Protein AF-H3BT16-F1 (afdb_monomer)

Nearest PDB structures (foldseek):
  2kzy-assembly1_A  TM=6.011E-01  e=7.783E-06  Rattus norvegicus
  7s1k-assembly1_v  TM=5.562E-01  e=7.262E+00  Escherichia coli
  5x3t-assembly1_G  TM=3.774E-01  e=6.274E+00  Mycobacterium tuberculosis H37Rv

Solvent-accessible surface area (backbone atoms only — not comparable to full-atom values): 4358 Å² total; per-residue (Å²): 136,82,85,82,74,80,72,75,67,67,82,41,50,14,71,84,67,78,83,43,67,20,38,77,92,54,78,20,25,23,80,70,58,40,51,54,50,49,53,48,51,66,69,40,76,80,81,67,79,80,87,78,73,77,77,73,86,83,75,101,73,85,90,132

Organism: Homo sapiens (NCBI:txid9606)

pLDDT: mean 70.97, std 16.29, range [47.5, 91.94]

Structure (mmCIF, N/CA/C/O backbone):
data_AF-H3BT16-F1
#
_entry.id   AF-H3BT16-F1
#
loop_
_atom_site.group_PDB
_atom_site.id
_atom_site.type_symbol
_atom_site.label_atom_id
_atom_site.label_alt_id
_atom_site.label_comp_id
_atom_site.label_asym_id
_atom_site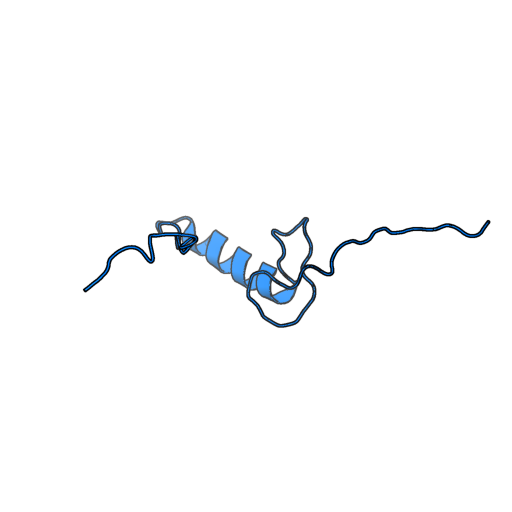.label_entity_id
_atom_site.label_seq_id
_atom_site.pdbx_PDB_ins_code
_atom_site.Cartn_x
_atom_site.Cartn_y
_atom_site.Cartn_z
_atom_site.occupancy
_atom_site.B_iso_or_equiv
_atom_site.auth_seq_id
_atom_site.auth_comp_id
_atom_site.auth_asym_id
_atom_site.auth_atom_id
_atom_site.pdbx_PDB_model_num
ATOM 1 N N . MET A 1 1 ? 20.462 -26.394 -21.093 1.00 58.22 1 MET A N 1
ATOM 2 C CA . MET A 1 1 ? 19.256 -25.540 -21.071 1.00 58.22 1 MET A CA 1
ATOM 3 C C . MET A 1 1 ? 19.262 -24.743 -19.769 1.00 58.22 1 MET A C 1
ATOM 5 O O . MET A 1 1 ? 19.336 -25.367 -18.718 1.00 58.22 1 MET A O 1
ATOM 9 N N . ALA A 1 2 ? 19.311 -23.407 -19.821 1.00 50.72 2 ALA A N 1
ATOM 10 C CA . ALA A 1 2 ? 19.306 -22.555 -18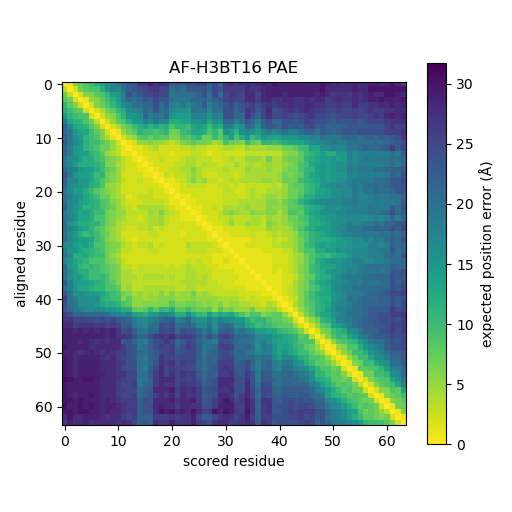.626 1.00 50.72 2 ALA A CA 1
ATOM 11 C C . ALA A 1 2 ? 17.863 -22.322 -18.159 1.00 50.72 2 ALA A C 1
ATOM 13 O O . ALA A 1 2 ? 16.949 -22.251 -18.974 1.00 50.72 2 ALA A O 1
ATOM 14 N N . GLN A 1 3 ? 17.688 -22.297 -16.845 1.00 55.25 3 GLN A N 1
ATOM 15 C CA . GLN A 1 3 ? 16.422 -22.464 -16.147 1.00 55.25 3 GLN A CA 1
ATOM 16 C C . GLN A 1 3 ? 15.455 -21.326 -16.480 1.00 55.25 3 GLN A C 1
ATOM 18 O O . GLN A 1 3 ? 15.622 -20.189 -16.044 1.00 55.25 3 GLN A O 1
ATOM 23 N N . GLU A 1 4 ? 14.432 -21.666 -17.254 1.00 55.66 4 GLU A N 1
ATOM 24 C CA . GLU A 1 4 ? 13.227 -20.875 -17.432 1.00 55.66 4 GLU A CA 1
ATOM 25 C C . GLU A 1 4 ? 12.470 -20.868 -16.097 1.00 55.66 4 GLU A C 1
ATOM 27 O O . GLU A 1 4 ? 11.557 -21.653 -15.869 1.00 55.66 4 GLU A O 1
ATOM 32 N N . THR A 1 5 ? 12.864 -20.002 -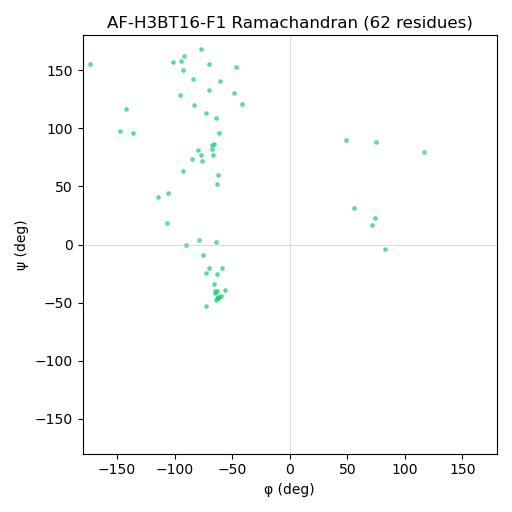15.163 1.00 60.03 5 THR A N 1
ATOM 33 C CA . THR A 1 5 ? 11.949 -19.611 -14.091 1.00 60.03 5 THR A CA 1
ATOM 34 C C . THR A 1 5 ? 11.086 -18.478 -14.628 1.00 60.03 5 THR A C 1
ATOM 36 O O . THR A 1 5 ? 11.227 -17.307 -14.282 1.00 60.03 5 THR A O 1
ATOM 39 N N . ASN A 1 6 ? 10.159 -1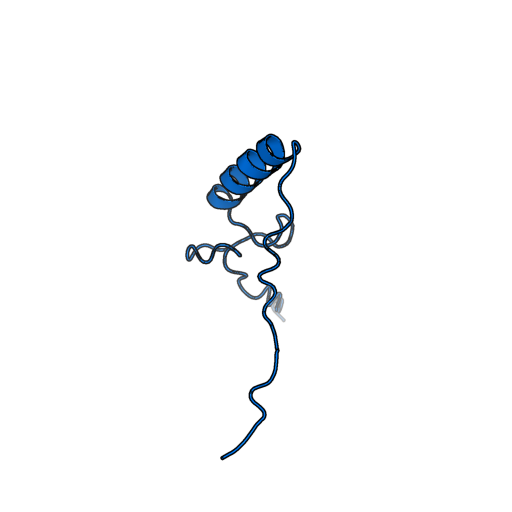8.858 -15.514 1.00 53.78 6 ASN A N 1
ATOM 40 C CA . ASN A 1 6 ? 8.904 -18.151 -15.751 1.00 53.78 6 ASN A CA 1
ATOM 41 C C . ASN A 1 6 ? 8.066 -18.195 -14.460 1.00 53.78 6 ASN A C 1
ATOM 43 O O . ASN A 1 6 ? 6.904 -18.584 -14.454 1.00 53.78 6 ASN A O 1
ATOM 47 N N . HIS A 1 7 ? 8.635 -17.807 -13.318 1.00 55.22 7 HIS A N 1
ATOM 48 C CA . HIS A 1 7 ? 7.804 -17.350 -12.230 1.00 55.22 7 HIS A CA 1
ATOM 49 C C . HIS A 1 7 ? 7.405 -15.936 -12.619 1.00 55.22 7 HIS A C 1
ATOM 51 O O . HIS A 1 7 ? 7.950 -14.945 -12.136 1.00 55.22 7 HIS A O 1
ATOM 57 N N . SER A 1 8 ? 6.452 -15.872 -13.551 1.00 55.66 8 SER A N 1
ATOM 58 C CA . SER A 1 8 ? 5.586 -14.731 -13.803 1.00 55.66 8 SER A CA 1
ATOM 59 C C . SER A 1 8 ? 4.761 -14.502 -12.537 1.00 55.66 8 SER A C 1
ATOM 61 O O . SER A 1 8 ? 3.538 -14.607 -12.522 1.00 55.66 8 SER A O 1
ATOM 63 N N . GLN A 1 9 ? 5.445 -14.241 -11.424 1.00 58.44 9 GLN A N 1
ATOM 64 C CA . GLN A 1 9 ? 4.895 -13.582 -10.271 1.00 58.44 9 GLN A CA 1
ATOM 65 C C . GLN A 1 9 ? 4.598 -12.194 -10.807 1.00 58.44 9 GLN A C 1
ATOM 67 O O . GLN A 1 9 ? 5.465 -11.321 -10.807 1.00 58.44 9 GLN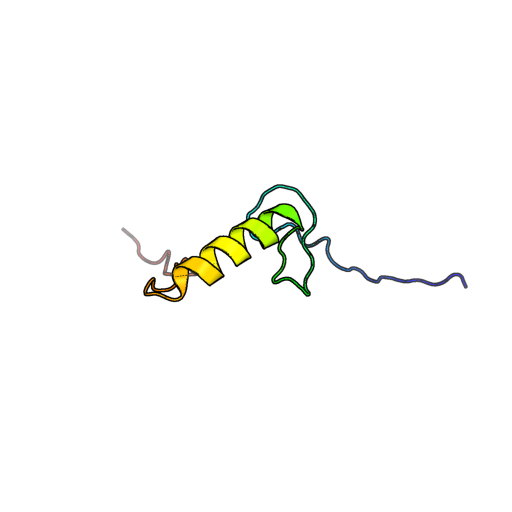 A O 1
ATOM 72 N N . VAL A 1 10 ? 3.406 -12.059 -11.401 1.00 59.72 10 VAL A N 1
ATOM 73 C CA . VAL A 1 10 ? 2.864 -10.792 -11.873 1.00 59.72 10 VAL A CA 1
ATOM 74 C C . VAL A 1 10 ? 3.217 -9.792 -10.786 1.00 59.72 10 VAL A C 1
ATOM 76 O O . VAL A 1 10 ? 2.898 -10.074 -9.625 1.00 59.72 10 VAL A O 1
ATOM 79 N N . PRO A 1 11 ? 3.965 -8.724 -11.098 1.00 66.44 11 PRO A N 1
ATOM 80 C CA . PRO A 1 11 ? 4.383 -7.788 -10.078 1.00 66.44 11 PRO A CA 1
ATOM 81 C C . PRO A 1 11 ? 3.123 -7.186 -9.457 1.00 66.44 11 PRO A C 1
ATOM 83 O O . PRO A 1 11 ? 2.497 -6.297 -10.026 1.00 66.44 11 PRO A O 1
ATOM 86 N N . MET A 1 12 ? 2.681 -7.745 -8.330 1.00 78.81 12 MET A N 1
ATOM 87 C CA . MET A 1 12 ? 1.457 -7.316 -7.673 1.00 78.81 12 MET A CA 1
ATOM 88 C C . MET A 1 12 ? 1.786 -5.975 -7.050 1.00 78.81 12 MET A C 1
ATOM 90 O O . MET A 1 12 ? 2.631 -5.900 -6.159 1.00 78.81 12 MET A O 1
ATOM 94 N N . LEU A 1 13 ? 1.179 -4.902 -7.546 1.00 88.31 13 LEU A N 1
ATOM 95 C CA . LEU A 1 13 ? 1.301 -3.610 -6.893 1.00 88.31 13 LEU A CA 1
ATOM 96 C C . LEU A 1 13 ? 0.534 -3.639 -5.573 1.00 88.31 13 LEU A C 1
ATOM 98 O O . LEU A 1 13 ? -0.403 -4.418 -5.390 1.00 88.31 13 LEU A O 1
ATOM 102 N N . CYS A 1 14 ? 0.954 -2.780 -4.652 1.00 91.44 14 CYS A N 1
ATOM 103 C CA . CYS A 1 14 ? 0.288 -2.587 -3.382 1.00 91.44 14 CYS A CA 1
ATOM 104 C C . CYS A 1 14 ? -1.219 -2.404 -3.607 1.00 91.44 14 CYS A C 1
ATOM 106 O O . CYS A 1 14 ? -1.602 -1.543 -4.397 1.00 91.44 14 CYS A O 1
ATOM 108 N N . SER A 1 15 ? -2.072 -3.134 -2.886 1.00 86.25 15 SER A N 1
ATOM 109 C CA . SER A 1 15 ? -3.535 -2.997 -2.988 1.00 86.25 15 SER A CA 1
ATOM 110 C C . SER A 1 15 ? -4.034 -1.584 -2.672 1.00 86.25 15 SER A C 1
ATOM 112 O O . SER A 1 15 ? -5.119 -1.204 -3.092 1.00 86.25 15 SER A O 1
ATOM 114 N N . THR A 1 16 ? -3.234 -0.783 -1.962 1.00 85.94 16 THR A N 1
ATOM 115 C CA . THR A 1 16 ? -3.497 0.643 -1.713 1.00 85.94 16 THR A CA 1
ATOM 116 C C . THR A 1 16 ? -3.220 1.529 -2.938 1.00 85.94 16 THR A C 1
ATOM 118 O O . THR A 1 16 ? -3.525 2.714 -2.914 1.00 85.94 16 THR A O 1
ATOM 121 N N . GLY A 1 17 ? -2.616 0.997 -4.003 1.00 88.06 17 GLY A N 1
ATOM 122 C CA . GLY A 1 17 ? -2.296 1.744 -5.221 1.00 88.06 17 GLY A CA 1
ATOM 123 C C . GLY A 1 17 ? -1.115 2.708 -5.080 1.00 88.06 17 GLY A C 1
ATOM 124 O O . GLY A 1 17 ? -1.010 3.659 -5.842 1.00 88.06 17 GLY A O 1
ATOM 125 N N . CYS A 1 18 ? -0.206 2.488 -4.122 1.00 90.31 18 CYS A N 1
ATOM 126 C CA . CYS A 1 18 ? 0.897 3.421 -3.841 1.00 90.31 18 CYS A CA 1
ATOM 127 C C . CYS A 1 18 ? 2.096 3.334 -4.809 1.00 90.31 18 CYS A C 1
ATOM 129 O O . CYS A 1 18 ? 3.102 4.000 -4.583 1.00 90.31 18 CYS A O 1
ATOM 131 N N . GLY A 1 19 ? 2.026 2.510 -5.859 1.00 89.12 19 GLY A N 1
ATOM 132 C CA . GLY A 1 19 ? 3.090 2.376 -6.867 1.00 89.12 19 GLY A CA 1
ATOM 133 C C . GLY A 1 19 ? 4.241 1.430 -6.494 1.00 89.12 19 GLY A C 1
ATOM 134 O O . GLY A 1 19 ? 5.111 1.178 -7.319 1.00 89.12 19 GLY A O 1
ATOM 135 N N . PHE A 1 20 ? 4.244 0.871 -5.281 1.00 90.44 20 PHE A N 1
ATOM 136 C CA . PHE A 1 20 ? 5.224 -0.130 -4.845 1.00 90.44 20 PHE A CA 1
ATOM 137 C C . PHE A 1 20 ? 4.711 -1.553 -5.054 1.00 90.44 20 PHE A C 1
ATOM 139 O O . PHE A 1 20 ? 3.503 -1.782 -5.064 1.00 90.44 20 PHE A O 1
ATOM 146 N N . TYR A 1 21 ? 5.623 -2.523 -5.131 1.00 89.25 21 TYR A N 1
ATOM 147 C CA . TYR A 1 21 ? 5.264 -3.939 -5.119 1.00 89.25 21 TYR A CA 1
ATOM 148 C C . TYR A 1 21 ? 4.758 -4.367 -3.736 1.00 89.25 21 TYR A C 1
ATOM 150 O O . TYR A 1 21 ? 5.341 -4.039 -2.699 1.00 89.25 21 TYR A O 1
ATOM 158 N N . GLY A 1 22 ? 3.639 -5.077 -3.733 1.00 89.25 22 GLY A N 1
ATOM 159 C CA . GLY A 1 22 ? 3.021 -5.684 -2.570 1.00 89.25 22 GLY A CA 1
ATOM 160 C C . GLY A 1 22 ? 3.318 -7.176 -2.489 1.00 89.25 22 GLY A C 1
ATOM 161 O O . GLY A 1 22 ? 3.604 -7.838 -3.486 1.00 89.25 22 GLY A O 1
ATOM 162 N N . ASN A 1 23 ? 3.227 -7.725 -1.280 1.00 85.00 23 ASN A N 1
ATOM 163 C CA . ASN A 1 23 ? 3.450 -9.148 -1.062 1.00 85.00 23 ASN A CA 1
ATOM 164 C C . ASN A 1 23 ? 2.109 -9.901 -1.078 1.00 85.00 23 ASN A C 1
ATOM 166 O O . ASN A 1 23 ? 1.219 -9.563 -0.296 1.00 85.00 23 ASN A O 1
ATOM 170 N N . PRO A 1 24 ? 1.945 -10.982 -1.865 1.00 82.81 24 PRO A N 1
ATOM 171 C CA . PRO A 1 24 ? 0.701 -11.761 -1.860 1.00 82.81 24 PRO A CA 1
ATOM 172 C C . PRO A 1 24 ? 0.428 -12.410 -0.494 1.00 82.81 24 PRO A C 1
ATOM 174 O O . PRO A 1 24 ? -0.718 -12.622 -0.121 1.00 82.81 24 PRO A O 1
ATOM 177 N N . ARG A 1 25 ? 1.480 -12.650 0.303 1.00 83.19 25 ARG A N 1
ATOM 178 C CA . ARG A 1 25 ? 1.368 -13.129 1.691 1.00 83.19 25 ARG A CA 1
ATOM 179 C C . ARG A 1 25 ? 0.815 -12.079 2.666 1.00 83.19 25 ARG A C 1
ATOM 181 O O . ARG A 1 25 ? 0.359 -12.454 3.736 1.00 83.19 25 ARG A O 1
ATOM 188 N N . THR A 1 26 ? 0.880 -10.790 2.326 1.00 83.19 26 THR A N 1
ATOM 189 C CA . THR A 1 26 ? 0.431 -9.657 3.159 1.00 83.19 26 THR A CA 1
ATOM 190 C C . THR A 1 26 ? -0.760 -8.951 2.515 1.00 83.19 26 THR A C 1
ATOM 192 O O . THR A 1 26 ? -0.810 -7.724 2.475 1.00 83.19 26 THR A O 1
ATOM 195 N N . ASN A 1 27 ? -1.694 -9.725 1.949 1.00 84.25 27 ASN A N 1
ATOM 196 C CA . ASN A 1 27 ? -2.872 -9.223 1.227 1.00 84.25 27 ASN A CA 1
ATOM 197 C C . ASN A 1 27 ? -2.539 -8.273 0.069 1.00 84.25 27 ASN A C 1
ATOM 199 O O . ASN A 1 27 ? -3.290 -7.347 -0.209 1.00 84.25 27 ASN A O 1
ATOM 203 N N . GLY A 1 28 ? -1.393 -8.459 -0.582 1.00 88.69 28 GLY A N 1
ATOM 204 C CA . GLY A 1 28 ? -0.966 -7.582 -1.665 1.00 88.69 28 GLY A CA 1
ATOM 205 C C . GLY A 1 28 ? -0.535 -6.194 -1.198 1.00 88.69 28 GLY A C 1
ATOM 206 O O . GLY A 1 28 ? -0.450 -5.305 -2.026 1.00 88.69 28 GLY A O 1
ATOM 207 N N . MET A 1 29 ? -0.244 -5.962 0.087 1.00 91.44 29 MET A N 1
ATOM 208 C CA . MET A 1 29 ? 0.235 -4.662 0.586 1.00 91.44 29 MET A CA 1
ATOM 209 C C . MET A 1 29 ? 1.767 -4.578 0.605 1.00 91.44 29 MET A C 1
ATOM 211 O O . MET A 1 29 ? 2.448 -5.586 0.806 1.00 91.44 29 MET A O 1
ATOM 215 N N . CYS A 1 30 ? 2.315 -3.371 0.426 1.00 91.94 30 CYS A N 1
ATOM 216 C CA . CYS A 1 30 ? 3.736 -3.091 0.659 1.00 91.94 30 CYS A CA 1
ATOM 217 C C . CYS A 1 30 ? 4.039 -2.960 2.166 1.00 91.94 30 CYS A C 1
ATOM 219 O O . CYS A 1 30 ? 3.123 -2.832 2.977 1.00 91.94 30 CYS A O 1
ATOM 221 N N . SER A 1 31 ? 5.316 -2.951 2.560 1.00 89.56 31 SER A N 1
ATOM 222 C CA . SER A 1 31 ? 5.732 -2.887 3.975 1.00 89.56 31 SER A CA 1
ATOM 223 C C . SER A 1 31 ? 5.170 -1.674 4.732 1.00 89.56 31 SER A C 1
ATOM 225 O O . SER A 1 31 ? 4.753 -1.800 5.883 1.00 89.56 31 SER A O 1
ATOM 227 N N . VAL A 1 32 ? 5.115 -0.512 4.077 1.00 90.50 32 VAL A N 1
ATOM 228 C CA . VAL A 1 32 ? 4.619 0.741 4.668 1.00 90.50 32 VAL A CA 1
ATOM 229 C C . VAL A 1 32 ? 3.099 0.710 4.825 1.00 90.50 32 VAL A C 1
ATOM 231 O O . VAL A 1 32 ? 2.584 0.908 5.926 1.00 90.50 32 VAL A O 1
ATOM 234 N N . CYS A 1 33 ? 2.373 0.407 3.745 1.00 90.88 33 CYS A N 1
ATOM 235 C CA . CYS A 1 33 ? 0.911 0.356 3.764 1.00 90.88 33 CYS A CA 1
ATOM 236 C C . CYS A 1 33 ? 0.389 -0.769 4.661 1.00 90.88 33 CYS A C 1
ATOM 238 O O . CYS A 1 33 ? -0.634 -0.594 5.315 1.00 90.88 33 CYS A O 1
ATOM 240 N N . TYR A 1 34 ? 1.102 -1.896 4.744 1.00 90.50 34 TYR A N 1
ATOM 241 C CA . TYR A 1 34 ? 0.742 -2.996 5.633 1.00 90.50 34 TYR A CA 1
ATOM 242 C C . TYR A 1 34 ? 0.788 -2.577 7.107 1.00 90.50 34 TYR A C 1
ATOM 244 O O . TYR A 1 34 ? -0.116 -2.924 7.861 1.00 90.50 34 TYR A O 1
ATOM 252 N N . LYS A 1 35 ? 1.787 -1.782 7.521 1.00 89.94 35 LYS A N 1
ATOM 253 C CA . LYS A 1 35 ? 1.879 -1.273 8.899 1.00 89.94 35 LYS A CA 1
ATOM 254 C C . LYS A 1 35 ? 0.706 -0.353 9.244 1.00 89.94 35 LYS A C 1
ATOM 256 O O . LYS A 1 35 ? 0.069 -0.547 10.275 1.00 89.94 35 LYS A O 1
ATOM 261 N N . GLU A 1 36 ? 0.400 0.603 8.368 1.00 87.94 36 GLU A N 1
ATOM 262 C CA . GLU A 1 36 ? -0.755 1.499 8.522 1.00 87.94 36 GLU A CA 1
ATOM 263 C C . GLU A 1 36 ? -2.072 0.719 8.573 1.00 87.94 36 GLU A C 1
ATOM 265 O O . GLU A 1 36 ? -2.923 0.966 9.431 1.00 87.94 36 GLU A O 1
ATOM 270 N N . HIS A 1 37 ? -2.228 -0.259 7.678 1.00 86.31 37 HIS A N 1
ATOM 271 C CA . HIS A 1 37 ? -3.405 -1.113 7.638 1.00 86.31 37 HIS A CA 1
ATOM 272 C C . HIS A 1 37 ? -3.547 -1.932 8.923 1.00 86.31 37 HIS A C 1
ATOM 274 O O . HIS A 1 37 ? -4.629 -1.972 9.500 1.00 86.31 37 HIS A O 1
ATOM 280 N N . LEU A 1 38 ? -2.461 -2.538 9.412 1.00 87.50 38 LEU A N 1
ATOM 281 C CA . LEU A 1 38 ? -2.463 -3.324 10.643 1.00 87.50 38 LEU A CA 1
ATOM 282 C C . LEU A 1 38 ? -2.762 -2.457 11.870 1.00 87.50 38 LEU A C 1
ATOM 284 O O . LEU A 1 38 ? -3.522 -2.877 12.738 1.00 87.50 38 LEU A O 1
ATOM 288 N N . GLN A 1 39 ? -2.214 -1.242 11.933 1.00 85.44 39 GLN A N 1
ATOM 289 C CA . GLN A 1 39 ? -2.488 -0.295 13.013 1.00 85.44 39 GLN A CA 1
ATOM 290 C C . GLN A 1 39 ? -3.963 0.115 13.029 1.00 85.44 39 GLN A C 1
ATOM 292 O O . GLN A 1 39 ? -4.606 0.063 14.076 1.00 85.44 39 GLN A O 1
ATOM 297 N N . ARG A 1 40 ? -4.534 0.438 11.862 1.00 82.12 40 ARG A N 1
ATOM 298 C CA . ARG A 1 40 ? -5.969 0.714 11.730 1.00 82.12 40 ARG A CA 1
ATOM 299 C C . ARG A 1 40 ? -6.798 -0.506 12.089 1.00 82.12 40 ARG A C 1
ATOM 301 O O . ARG A 1 40 ? -7.734 -0.353 12.855 1.00 82.12 40 ARG A O 1
ATOM 308 N N . GLN A 1 41 ? -6.457 -1.697 11.605 1.00 81.38 41 GLN A N 1
ATOM 309 C CA . GLN A 1 41 ? -7.183 -2.937 11.890 1.00 81.38 41 GLN A CA 1
ATOM 310 C C . GLN A 1 41 ? -7.176 -3.271 13.387 1.00 81.38 41 GLN A C 1
ATOM 312 O O . GLN A 1 41 ? -8.226 -3.570 13.950 1.00 81.38 41 GLN A O 1
ATOM 317 N N . ASN A 1 42 ? -6.019 -3.151 14.043 1.00 77.06 42 ASN A N 1
ATOM 318 C CA . ASN A 1 42 ? -5.870 -3.391 15.477 1.00 77.06 42 ASN A CA 1
ATOM 319 C C . ASN A 1 42 ? -6.671 -2.367 16.302 1.00 77.06 42 ASN A C 1
ATOM 321 O O . ASN A 1 42 ? -7.397 -2.748 17.216 1.00 77.06 42 ASN A O 1
ATOM 325 N N . SER A 1 43 ? -6.646 -1.085 15.916 1.00 69.56 43 SER A N 1
ATOM 326 C CA . SER A 1 43 ? -7.479 -0.048 16.544 1.00 69.56 43 SER A CA 1
ATOM 327 C C . SER A 1 43 ? -8.972 -0.136 16.183 1.00 69.56 43 SER A C 1
ATOM 329 O O . SER A 1 43 ? -9.812 0.320 16.952 1.00 69.56 43 SER A O 1
ATOM 331 N N . SER A 1 44 ? -9.327 -0.733 15.042 1.00 61.53 44 SER A N 1
ATOM 332 C CA . SER A 1 44 ? -10.705 -0.829 14.524 1.00 61.53 44 SER A CA 1
ATOM 333 C C . SER A 1 44 ? -11.451 -2.074 15.001 1.00 61.53 44 SER A C 1
ATOM 335 O O . SER A 1 44 ? -12.640 -2.233 14.715 1.00 61.53 44 SER A O 1
ATOM 337 N N . ASN A 1 45 ? -10.806 -2.932 15.797 1.00 57.19 45 ASN A N 1
ATOM 338 C CA . ASN A 1 45 ? -11.428 -4.111 16.403 1.00 57.19 45 ASN A CA 1
ATOM 339 C C . ASN A 1 45 ? -12.563 -3.771 17.402 1.00 57.19 45 ASN A C 1
ATOM 341 O O . ASN A 1 45 ? -13.153 -4.670 18.001 1.00 57.19 45 ASN A O 1
ATOM 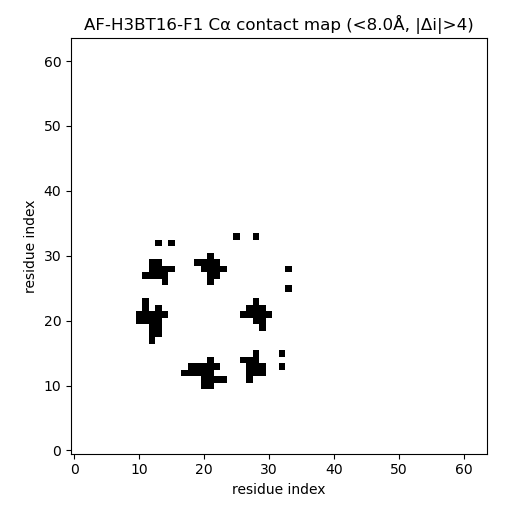345 N N . GLY A 1 46 ? -12.881 -2.480 17.560 1.00 56.03 46 GLY A N 1
ATOM 346 C CA . GLY A 1 46 ? -13.940 -1.927 18.394 1.00 56.03 46 GLY A CA 1
ATOM 347 C C . GLY A 1 46 ? -15.172 -1.378 17.666 1.00 56.03 46 GLY A C 1
ATOM 348 O O . GLY A 1 46 ? -15.891 -0.647 18.330 1.00 56.03 46 GLY A O 1
ATOM 349 N N . ARG A 1 47 ? -15.444 -1.735 16.391 1.00 61.69 47 ARG A N 1
ATOM 350 C CA . ARG A 1 47 ? -16.690 -1.498 15.592 1.00 61.69 47 ARG A CA 1
ATOM 351 C C . ARG A 1 47 ? -16.479 -0.608 14.361 1.00 61.69 47 ARG A C 1
ATOM 353 O O . ARG A 1 47 ? -16.884 0.547 14.370 1.00 61.69 47 ARG A O 1
ATOM 360 N N . ILE A 1 48 ? -15.951 -1.138 13.260 1.00 53.41 48 ILE A N 1
ATOM 361 C CA . ILE A 1 48 ? -16.217 -0.529 11.951 1.00 53.41 48 ILE A CA 1
ATOM 362 C C . ILE A 1 48 ? -16.378 -1.637 10.909 1.00 53.41 48 ILE A C 1
ATOM 364 O O . ILE A 1 48 ? -15.473 -2.434 10.674 1.00 53.41 48 ILE A O 1
ATOM 368 N N . SER A 1 49 ? -17.581 -1.690 10.344 1.00 50.69 49 SER A N 1
ATOM 369 C CA . SER A 1 49 ? -17.999 -2.478 9.187 1.00 50.69 49 SER A CA 1
ATOM 370 C C . SER A 1 49 ? -16.998 -2.370 8.024 1.00 50.69 49 SER A C 1
ATOM 372 O O . SER A 1 49 ? -16.323 -1.346 7.899 1.00 50.69 49 SER A O 1
ATOM 374 N N . PRO A 1 50 ? -16.893 -3.385 7.147 1.00 52.53 50 PRO A N 1
ATOM 375 C CA . PRO A 1 50 ? -15.951 -3.341 6.034 1.00 52.53 50 PRO A CA 1
ATOM 376 C C . PRO A 1 50 ? -16.276 -2.151 5.118 1.00 52.53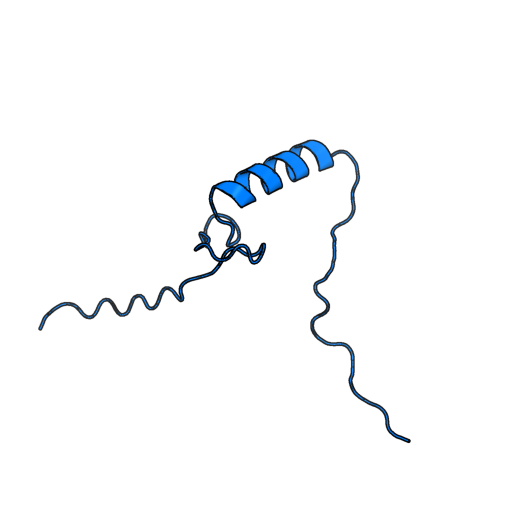 50 PRO A C 1
ATOM 378 O O . PRO A 1 50 ? -17.457 -1.938 4.824 1.00 52.53 50 PRO A O 1
ATOM 381 N N . PRO A 1 51 ? -15.285 -1.413 4.577 1.00 50.03 51 PRO A N 1
ATOM 382 C CA . PRO A 1 51 ? -15.497 -0.748 3.307 1.00 50.03 51 PRO A CA 1
ATOM 383 C C . PRO A 1 51 ? -15.621 -1.862 2.264 1.00 50.03 51 PRO A C 1
ATOM 385 O O . PRO A 1 51 ? -14.650 -2.294 1.648 1.00 50.03 51 PRO A O 1
ATOM 388 N N . ALA A 1 52 ? -16.839 -2.379 2.106 1.00 48.03 52 ALA A N 1
ATOM 389 C CA . ALA A 1 52 ? -17.247 -3.075 0.905 1.00 48.03 52 ALA A CA 1
ATOM 390 C C . ALA A 1 52 ? -17.281 -2.037 -0.224 1.00 48.03 52 ALA A C 1
ATOM 392 O O . ALA A 1 52 ? -18.330 -1.551 -0.623 1.00 48.03 52 ALA A O 1
ATOM 393 N N . THR A 1 53 ? -16.108 -1.675 -0.729 1.00 49.66 53 THR A N 1
ATOM 394 C CA . THR A 1 53 ? -15.958 -1.143 -2.083 1.00 49.66 53 THR A CA 1
ATOM 395 C C . THR A 1 53 ? -15.338 -2.215 -2.968 1.00 49.66 53 THR A C 1
ATOM 397 O O . THR A 1 53 ? -14.496 -1.957 -3.817 1.00 49.66 53 THR A O 1
ATOM 400 N N . SER A 1 54 ? -15.833 -3.445 -2.830 1.00 54.72 54 SER A N 1
ATOM 401 C CA . SER A 1 54 ? -16.027 -4.306 -3.991 1.00 54.72 54 SER A CA 1
ATOM 402 C C . SER A 1 54 ? -17.276 -3.818 -4.726 1.00 54.72 54 SER A C 1
ATOM 404 O O . SER A 1 54 ? -18.317 -4.457 -4.684 1.00 54.72 54 SER A O 1
ATOM 406 N N . VAL A 1 55 ? -17.186 -2.667 -5.394 1.00 47.50 55 VAL A N 1
ATOM 407 C CA . VAL A 1 55 ? -18.101 -2.350 -6.499 1.00 47.50 55 VAL A CA 1
ATOM 408 C C . VAL A 1 55 ? -17.439 -2.810 -7.793 1.00 47.50 55 VAL A C 1
ATOM 410 O O . VAL A 1 55 ? -17.079 -2.027 -8.661 1.00 47.50 55 VAL A O 1
ATOM 413 N N . SER A 1 56 ? -17.218 -4.120 -7.904 1.00 52.34 56 SER A N 1
ATOM 414 C CA . SER A 1 56 ? -17.247 -4.739 -9.224 1.0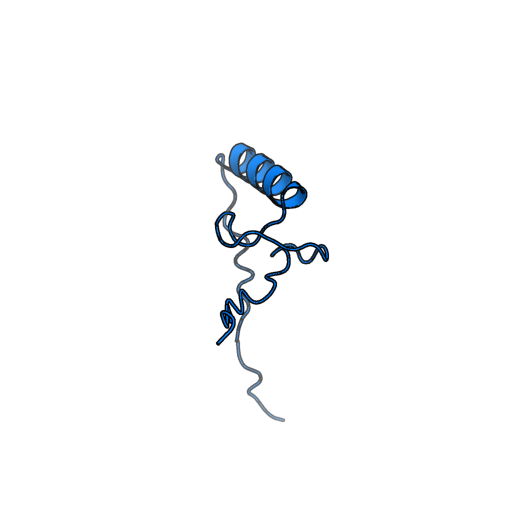0 52.34 56 SER A CA 1
ATOM 415 C C . SER A 1 56 ? -18.711 -5.019 -9.540 1.00 52.34 56 SER A C 1
ATOM 417 O O . SER A 1 56 ? -19.364 -5.769 -8.821 1.00 52.34 56 SER A O 1
ATOM 419 N N . SER A 1 57 ? -19.179 -4.412 -10.628 1.00 51.69 57 SER A N 1
ATOM 420 C CA . SER A 1 57 ? -20.309 -4.883 -11.431 1.00 51.69 57 SER A CA 1
ATOM 421 C C . SER A 1 57 ? -21.713 -4.686 -10.846 1.00 51.69 57 SER A C 1
ATOM 423 O O . SER A 1 57 ? -22.312 -5.594 -10.282 1.00 51.69 57 SER A O 1
ATOM 425 N N . LEU A 1 58 ? -22.297 -3.520 -11.118 1.00 49.69 58 LEU A N 1
ATOM 426 C CA . LEU A 1 58 ? -23.747 -3.340 -11.191 1.00 49.69 58 LEU A CA 1
ATOM 427 C C . LEU A 1 58 ? -24.060 -2.489 -12.430 1.00 49.69 58 LEU A C 1
ATOM 429 O O . LEU A 1 58 ? -23.963 -1.269 -12.405 1.00 49.69 58 LEU A O 1
ATOM 433 N N . SER A 1 59 ? -24.378 -3.201 -13.513 1.00 57.19 59 SER A N 1
ATOM 434 C CA . SER A 1 59 ? -25.274 -2.799 -14.604 1.00 57.19 59 SER A CA 1
ATOM 435 C C . SER A 1 59 ? -25.075 -1.416 -15.246 1.00 57.19 59 SER A C 1
ATOM 437 O O . SER A 1 59 ? -25.803 -0.474 -14.937 1.00 57.19 59 SER A O 1
ATOM 439 N N . GLU A 1 60 ? -24.243 -1.342 -16.289 1.00 49.50 60 GLU A N 1
ATOM 440 C CA . GLU A 1 60 ? -24.595 -0.499 -17.440 1.00 49.50 60 GLU A CA 1
ATOM 441 C C . GLU A 1 60 ? -25.602 -1.290 -18.289 1.00 49.50 60 GLU A C 1
ATOM 443 O O . GLU A 1 60 ? -25.285 -2.039 -19.209 1.00 49.50 60 GLU A O 1
ATOM 448 N N . SER A 1 61 ? -26.854 -1.250 -17.859 1.00 69.25 61 SER A N 1
ATOM 449 C CA . SER A 1 61 ? -28.003 -1.663 -18.650 1.00 69.25 61 SER A CA 1
ATOM 450 C C . SER A 1 61 ? -29.142 -0.767 -18.211 1.00 69.25 61 SER A C 1
ATOM 452 O O . SER A 1 61 ? -29.741 -1.019 -17.172 1.00 69.25 61 SER A O 1
ATOM 454 N N . LEU A 1 62 ? -29.402 0.303 -18.963 1.00 52.28 62 LEU A N 1
ATOM 455 C CA . LEU A 1 62 ? -30.672 0.452 -19.675 1.00 52.28 62 LEU A CA 1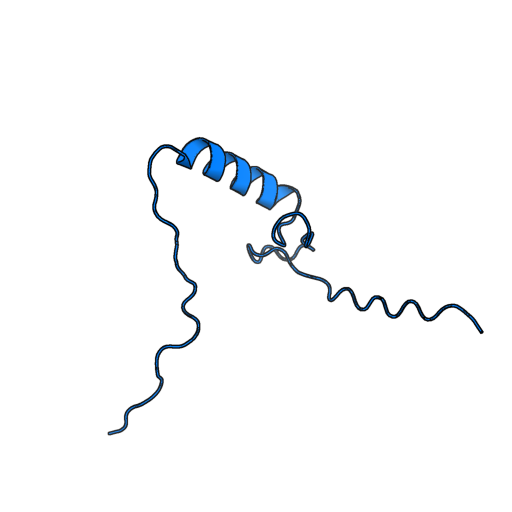
ATOM 456 C C . LEU A 1 62 ? -30.663 1.693 -20.605 1.00 52.28 62 LEU A C 1
ATOM 458 O O . LEU A 1 62 ? -29.896 2.627 -20.374 1.00 52.28 62 LEU A O 1
ATOM 462 N N . PRO A 1 63 ? -31.502 1.669 -21.659 1.00 65.94 63 PRO A N 1
ATOM 463 C CA . PRO A 1 63 ? -31.546 2.603 -22.776 1.00 65.94 63 PRO A CA 1
ATOM 464 C C . PRO A 1 63 ? -32.515 3.773 -22.534 1.00 65.94 63 PRO A C 1
ATOM 466 O O . PRO A 1 63 ? -33.452 3.662 -21.739 1.00 65.94 63 PRO A O 1
ATOM 469 N N . VAL A 1 64 ? -32.345 4.842 -23.313 1.00 55.78 64 VAL A N 1
ATOM 470 C CA . VAL A 1 64 ? -33.429 5.713 -23.796 1.00 55.78 64 VAL A CA 1
ATOM 471 C C . VAL A 1 64 ? -33.122 6.144 -25.223 1.00 55.78 64 VAL A C 1
ATOM 473 O O . VAL A 1 64 ? -31.942 6.461 -25.489 1.00 55.78 64 VAL A O 1
#

Foldseek 3Di:
DPDPPPPCPPQQAAPVPPRHGADVVLVRHDPVVSVVVVVCVVVCPPDDDDPPPPPDDDDPDDDD

Sequence (64 aa):
MAQETNHSQVPMLCSTGCGFYGNPRTNGMCSVCYKEHLQRQNSSNGRISPPATSVSSLSESLPV

Radius of gyration: 17.97 Å; Cα contacts (8 Å, |Δi|>4): 44; chains: 1; bounding box: 53×31×42 Å

Secondary structure (DSSP, 8-state):
------------B-TT--SSBPBGGGTTB-HHHHHHHHHHHHHHTTT-----------------

InterPro domains:
  IPR002653 Zinc finger, A20-type [PF01754] (12-35)
  IPR002653 Zinc finger, A20-type [PS51036] (8-42)
  IPR002653 Zinc finger, A20-type [SM00259] (11-35)
  IPR050652 AN1/A20 Zinc Finger [PTHR10634] (10-49)

Mean predicted aligned error: 14.49 Å